Protein AF-A0A919GCR2-F1 (afdb_monomer_lite)

Sequence (152 aa):
MLKISGRGDPAAYRWAVEDAEGKIDELCKLTGHPVRHSYKLPSQPDVLPPPDAILVAPATFNTLNKWAAGTADTLALGLITEAIGLGLPIVALPSFNTAQAKHPALERSIATLRAAGVTVLLGEGGYVPRPPGQGQLDEYPWNRAISALAAA

Radius of gyration: 15.18 Å; chains: 1; bounding box: 31×38×43 Å

Foldseek 3Di:
DDAQADDPLVVRVVCCPPVVNCNQVVVCVVVVFHHDRADDDPPDDDRDDDDQAEEAPQCELVNLLCLLVLNQPTPVSVVVNVCLVVVHAAEHAYDDAVVSVPDPSNVVSVVSCVVSVYHYQEDVLGDDHHHPPPDDPVPHPVVSRVVSRVVD

pLDDT: mean 88.34, std 14.17, range [30.11, 98.62]

Organism: NCBI:txid2014920

Secondary structure (DSSP, 8-state):
------SSHHHHHHHHHHTSTTHHHHHHHHHSSPPP-SPPPTTSPPSSPPPS-EEEEEEEHHHHHHHHTT---SHHHHHHHHHHHTT--EEEEEE--HHHHTSHHHHHHHHHHHHTT-EE-BSTTSB----TT---STT--HHHHHHHHHT-

Structure (mmCIF, N/CA/C/O backbone):
data_AF-A0A919GCR2-F1
#
_entry.id   AF-A0A919GCR2-F1
#
loop_
_atom_site.group_PDB
_atom_site.id
_atom_site.type_symbol
_atom_site.label_atom_id
_atom_site.label_alt_id
_atom_site.label_comp_id
_atom_site.label_asym_id
_atom_site.label_entity_id
_atom_site.label_seq_id
_atom_site.pdbx_PDB_ins_code
_atom_site.Cartn_x
_atom_site.Cartn_y
_atom_site.Cartn_z
_atom_site.occupancy
_atom_site.B_iso_or_equiv
_atom_site.auth_seq_id
_atom_site.auth_comp_id
_atom_site.auth_asym_id
_atom_site.auth_atom_id
_atom_site.pdbx_PDB_model_num
ATOM 1 N N . MET A 1 1 ? -12.557 5.468 3.845 1.00 33.81 1 MET A N 1
ATOM 2 C CA . MET A 1 1 ? -11.596 6.321 4.586 1.00 33.81 1 MET A CA 1
ATOM 3 C C . MET A 1 1 ? -10.409 6.652 3.685 1.00 33.81 1 MET A C 1
ATOM 5 O O . MET A 1 1 ? -9.704 5.736 3.284 1.00 33.81 1 MET A O 1
ATOM 9 N N . LEU A 1 2 ? -10.211 7.925 3.323 1.00 30.11 2 LEU A N 1
ATOM 10 C CA . LEU A 1 2 ? -9.101 8.348 2.463 1.00 30.11 2 LEU A CA 1
ATOM 11 C C . LEU A 1 2 ? -7.835 8.524 3.313 1.00 30.11 2 LEU A C 1
ATOM 13 O O . LEU A 1 2 ? -7.769 9.413 4.160 1.00 30.11 2 LEU A O 1
ATOM 17 N N . LYS A 1 3 ? -6.842 7.659 3.108 1.00 47.03 3 LYS A N 1
ATOM 18 C CA . LYS A 1 3 ? -5.512 7.777 3.716 1.00 47.03 3 LYS A CA 1
ATOM 19 C C . LYS A 1 3 ? -4.493 7.929 2.600 1.00 47.03 3 LYS A C 1
ATOM 21 O O . LYS A 1 3 ? -4.476 7.128 1.669 1.00 47.03 3 LYS A O 1
ATOM 26 N N . ILE A 1 4 ? -3.678 8.976 2.684 1.00 39.97 4 ILE A N 1
ATOM 27 C CA . ILE A 1 4 ? -2.692 9.312 1.657 1.00 39.97 4 ILE A CA 1
ATOM 28 C C . ILE A 1 4 ? -1.533 8.316 1.770 1.00 39.97 4 ILE A C 1
ATOM 30 O O . ILE A 1 4 ? -0.632 8.496 2.580 1.00 39.97 4 ILE A O 1
ATOM 34 N N . SER A 1 5 ? -1.559 7.249 0.972 1.00 36.44 5 SER A N 1
ATOM 35 C CA . SER A 1 5 ? -0.418 6.343 0.836 1.00 36.44 5 SER A CA 1
ATOM 36 C C . SER A 1 5 ? 0.451 6.836 -0.316 1.00 36.44 5 SER A C 1
ATOM 38 O O . SER A 1 5 ? 0.039 6.786 -1.462 1.00 36.44 5 SER A O 1
ATOM 40 N N . GLY A 1 6 ? 1.635 7.367 -0.019 1.00 39.25 6 GLY A N 1
ATOM 41 C CA . GLY A 1 6 ? 2.680 7.727 -0.988 1.00 39.25 6 GLY A CA 1
ATOM 42 C C . GLY A 1 6 ? 3.988 7.002 -0.661 1.00 39.25 6 GLY A C 1
ATOM 43 O O . GLY A 1 6 ? 4.005 6.111 0.189 1.00 39.25 6 GLY A O 1
ATOM 44 N N . ARG A 1 7 ? 5.104 7.326 -1.337 1.00 35.34 7 ARG A N 1
ATOM 45 C CA . ARG A 1 7 ? 6.390 6.603 -1.164 1.00 35.34 7 ARG A CA 1
ATOM 46 C C . ARG A 1 7 ? 6.971 6.808 0.238 1.00 35.34 7 ARG A C 1
ATOM 48 O O . ARG A 1 7 ? 7.788 7.693 0.436 1.00 35.34 7 ARG A O 1
ATOM 55 N N . GLY A 1 8 ? 6.594 5.931 1.171 1.00 42.22 8 GLY A N 1
ATOM 56 C CA . GLY A 1 8 ? 7.001 5.972 2.576 1.00 42.22 8 GLY A CA 1
ATOM 57 C C . GLY A 1 8 ? 6.141 6.970 3.343 1.00 42.22 8 GLY A C 1
ATOM 58 O O . GLY A 1 8 ? 6.204 8.160 3.087 1.00 42.22 8 GLY A O 1
ATOM 59 N N . ASP A 1 9 ? 5.321 6.481 4.262 1.00 52.12 9 ASP A N 1
ATOM 60 C CA . ASP A 1 9 ? 4.198 7.177 4.912 1.00 52.12 9 ASP A CA 1
ATOM 61 C C . ASP A 1 9 ? 4.440 8.620 5.444 1.00 52.12 9 ASP A C 1
ATOM 63 O O . ASP A 1 9 ? 3.505 9.415 5.417 1.00 52.12 9 ASP A O 1
ATOM 67 N N . PRO A 1 10 ? 5.659 9.054 5.834 1.00 54.53 10 PRO A N 1
ATOM 68 C CA . PRO A 1 10 ? 5.932 10.471 6.125 1.00 54.53 10 PRO A CA 1
ATOM 69 C C . PRO A 1 10 ? 6.015 11.375 4.882 1.00 54.53 10 PRO A C 1
ATOM 71 O O . PRO A 1 10 ? 5.665 12.551 4.945 1.00 54.53 10 PRO A O 1
ATOM 74 N N . ALA A 1 11 ? 6.478 10.853 3.744 1.00 61.59 11 ALA A N 1
ATOM 75 C CA . ALA A 1 11 ? 6.695 11.636 2.528 1.00 61.59 11 ALA A CA 1
ATOM 76 C C . ALA A 1 11 ? 5.379 12.044 1.857 1.00 61.59 11 ALA A C 1
ATOM 78 O O . ALA A 1 11 ? 5.290 13.128 1.294 1.00 61.59 11 ALA A O 1
ATOM 79 N N . ALA A 1 12 ? 4.348 11.202 1.945 1.00 70.19 12 ALA A N 1
ATOM 80 C CA . ALA A 1 12 ? 3.065 11.459 1.298 1.00 70.19 12 ALA A CA 1
ATOM 81 C C . ALA A 1 12 ? 2.352 12.677 1.902 1.00 70.19 12 ALA A C 1
ATOM 83 O O . ALA A 1 12 ? 1.940 13.580 1.178 1.00 70.19 12 ALA A O 1
ATOM 84 N N . TYR A 1 13 ? 2.263 12.720 3.236 1.00 76.94 13 TYR A N 1
ATOM 85 C CA . TYR A 1 13 ? 1.721 13.871 3.953 1.00 76.94 13 TYR A CA 1
ATOM 86 C C . TYR A 1 13 ? 2.606 15.106 3.772 1.00 76.94 13 TYR A C 1
ATOM 88 O O . TYR A 1 13 ? 2.098 16.185 3.491 1.00 76.94 13 TYR A O 1
ATOM 96 N N . ARG A 1 14 ? 3.932 14.937 3.861 1.00 78.69 14 ARG A N 1
ATOM 97 C CA . ARG A 1 14 ? 4.885 16.027 3.650 1.00 78.69 14 ARG A CA 1
ATOM 98 C C . ARG A 1 14 ? 4.704 16.696 2.286 1.00 78.69 14 ARG A C 1
ATOM 100 O O . ARG A 1 14 ? 4.613 17.910 2.235 1.00 78.69 14 ARG A O 1
ATOM 107 N N . TRP A 1 15 ? 4.594 15.938 1.197 1.00 75.88 15 TRP A N 1
ATOM 108 C CA . TRP A 1 15 ? 4.364 16.502 -0.141 1.00 75.88 15 TRP A CA 1
ATOM 109 C C . TRP A 1 15 ? 2.985 17.144 -0.273 1.00 75.88 15 TRP A C 1
ATOM 111 O O . TRP A 1 15 ? 2.864 18.214 -0.855 1.00 75.88 15 TRP A O 1
ATOM 121 N N . ALA A 1 16 ? 1.953 16.541 0.320 1.00 79.06 16 ALA A N 1
ATOM 122 C CA . ALA A 1 16 ? 0.612 17.123 0.332 1.00 79.06 16 ALA A CA 1
ATOM 123 C C . ALA A 1 16 ? 0.529 18.464 1.089 1.00 79.06 16 ALA A C 1
ATOM 125 O O . ALA A 1 16 ? -0.464 19.171 0.949 1.00 79.06 16 ALA A O 1
ATOM 126 N N . VAL A 1 17 ? 1.540 18.800 1.895 1.00 80.38 17 VAL A N 1
ATOM 127 C CA . VAL A 1 17 ? 1.653 20.085 2.596 1.00 80.38 17 VAL A CA 1
ATOM 128 C C . VAL A 1 17 ? 2.673 21.010 1.923 1.00 80.38 17 VAL A C 1
ATOM 130 O O . VAL A 1 17 ? 2.386 22.187 1.752 1.00 80.38 17 VAL A O 1
ATOM 133 N N . GLU A 1 18 ? 3.848 20.500 1.545 1.00 81.69 18 GLU A N 1
ATOM 134 C CA . GLU A 1 18 ? 4.971 21.302 1.028 1.00 81.69 18 GLU A CA 1
ATOM 135 C C . GLU A 1 18 ? 4.917 21.542 -0.490 1.00 81.69 18 GLU A C 1
ATOM 137 O O . GLU A 1 18 ? 5.366 22.587 -0.945 1.00 81.69 18 GLU A O 1
ATOM 142 N N . ASP A 1 19 ? 4.400 20.588 -1.269 1.00 79.56 19 ASP A N 1
ATOM 143 C CA . ASP A 1 19 ? 4.412 20.614 -2.745 1.00 79.56 19 ASP A CA 1
ATOM 144 C C . ASP A 1 19 ? 3.010 20.844 -3.340 1.00 79.56 19 ASP A C 1
ATOM 146 O O . ASP A 1 19 ? 2.862 21.350 -4.449 1.00 79.56 19 ASP A O 1
ATOM 150 N N . ALA A 1 20 ? 1.959 20.513 -2.584 1.00 80.25 20 ALA A N 1
ATOM 151 C CA . ALA A 1 20 ? 0.561 20.671 -2.982 1.00 80.25 20 ALA A CA 1
ATOM 152 C C . ALA A 1 20 ? -0.236 21.457 -1.927 1.00 80.25 20 ALA A C 1
ATOM 154 O O . ALA A 1 20 ? -1.175 20.934 -1.321 1.00 80.25 20 ALA A O 1
ATOM 155 N N . GLU A 1 21 ? 0.156 22.713 -1.697 1.00 84.62 21 GLU A N 1
ATOM 156 C CA . GLU A 1 21 ? -0.459 23.593 -0.696 1.00 84.62 21 GLU A CA 1
ATOM 157 C C . GLU A 1 21 ? -2.000 23.601 -0.792 1.00 84.62 21 GLU A C 1
ATOM 159 O O . GLU A 1 21 ? -2.589 23.671 -1.872 1.00 84.62 21 GLU A O 1
ATOM 164 N N . GLY A 1 22 ? -2.670 23.486 0.358 1.00 87.06 22 GLY A N 1
ATOM 165 C CA . GLY A 1 22 ? -4.134 23.468 0.460 1.00 87.06 22 GLY A CA 1
ATOM 166 C C . GLY A 1 22 ? -4.803 22.123 0.146 1.00 87.06 22 GLY A C 1
ATOM 167 O O . GLY A 1 22 ? -5.997 21.964 0.419 1.00 87.06 22 GLY A O 1
ATOM 168 N N . LYS A 1 23 ? -4.070 21.114 -0.351 1.00 87.50 23 LYS A N 1
ATOM 169 C CA . LYS A 1 23 ? -4.679 19.823 -0.712 1.00 87.50 23 LYS A CA 1
ATOM 170 C C . LYS A 1 23 ? -5.221 19.064 0.497 1.00 87.50 23 LYS A C 1
ATOM 172 O O . LYS A 1 23 ? -6.277 18.446 0.396 1.00 87.50 23 LYS A O 1
ATOM 177 N N . ILE A 1 24 ? -4.547 19.132 1.647 1.00 88.75 24 ILE A N 1
ATOM 178 C CA . ILE A 1 24 ? -5.040 18.514 2.889 1.00 88.75 24 ILE A CA 1
ATOM 179 C C . ILE A 1 24 ? -6.408 19.082 3.283 1.00 88.75 24 ILE A C 1
ATOM 181 O O . ILE A 1 24 ? -7.323 18.313 3.573 1.00 88.75 24 ILE A O 1
ATOM 185 N N . ASP A 1 25 ? -6.581 20.402 3.228 1.00 90.50 25 ASP A N 1
ATOM 186 C CA . ASP A 1 25 ? -7.849 21.046 3.577 1.00 90.50 25 ASP A CA 1
ATOM 187 C C . ASP A 1 25 ? -8.965 20.682 2.597 1.00 90.50 25 ASP A C 1
ATOM 189 O O . ASP A 1 25 ? -10.109 20.467 3.002 1.00 90.50 25 ASP A O 1
ATOM 193 N N . GLU A 1 26 ? -8.643 20.580 1.307 1.00 92.00 26 GLU A N 1
ATOM 194 C CA . GLU A 1 26 ? -9.579 20.104 0.290 1.00 92.00 26 GLU A CA 1
ATOM 195 C C . GLU A 1 26 ? -10.041 18.671 0.590 1.00 92.00 26 GLU A C 1
ATOM 197 O O . GLU A 1 26 ? -11.239 18.395 0.568 1.00 92.00 26 GLU A O 1
ATOM 202 N N . LEU A 1 27 ? -9.119 17.773 0.954 1.00 91.00 27 LEU A N 1
ATOM 203 C CA . LEU A 1 27 ? -9.458 16.401 1.341 1.00 91.00 27 LEU A CA 1
ATOM 204 C C . LEU A 1 27 ? -10.317 16.351 2.607 1.00 91.00 27 LEU A C 1
ATOM 206 O O . LEU A 1 27 ? -11.279 15.582 2.661 1.00 91.00 27 LEU A O 1
ATOM 210 N N . CYS A 1 28 ? -10.014 17.181 3.606 1.00 91.50 28 CYS A N 1
ATOM 211 C CA . CYS A 1 28 ? -10.824 17.287 4.817 1.00 91.50 28 CYS A CA 1
ATOM 212 C C . CYS A 1 28 ? -12.258 17.733 4.495 1.00 91.50 28 CYS A C 1
ATOM 214 O O . CYS A 1 28 ? -13.215 17.144 4.994 1.00 91.50 28 CYS A O 1
ATOM 216 N N . LYS A 1 29 ? -12.423 18.726 3.611 1.00 94.88 29 LYS A N 1
ATOM 217 C CA . LYS A 1 29 ? -13.741 19.201 3.154 1.00 94.88 29 LYS A CA 1
ATOM 218 C C . LYS A 1 29 ? -14.498 18.138 2.360 1.00 94.88 29 LYS A C 1
ATOM 220 O O . LYS A 1 29 ? -15.682 17.937 2.605 1.00 94.88 29 LYS A O 1
ATOM 225 N N . LEU A 1 30 ? -13.824 17.450 1.437 1.00 94.19 30 LEU A N 1
ATOM 226 C CA . LEU A 1 30 ? -14.432 16.417 0.590 1.00 94.19 30 LEU A CA 1
ATOM 227 C C . LEU A 1 30 ? -14.885 15.194 1.389 1.00 94.19 30 LEU A C 1
ATOM 229 O O . LEU A 1 30 ? -15.893 14.580 1.055 1.00 94.19 30 LEU A O 1
ATOM 233 N N . THR A 1 31 ? -14.131 14.822 2.423 1.00 91.06 31 THR A N 1
ATOM 234 C CA . THR A 1 31 ? -14.413 13.616 3.212 1.00 91.06 31 THR A CA 1
ATOM 235 C C . THR A 1 31 ? -15.233 13.891 4.467 1.00 91.06 31 THR A C 1
ATOM 237 O O . THR A 1 31 ? -15.749 12.945 5.052 1.00 91.06 31 THR A O 1
ATOM 240 N N . GLY A 1 32 ? -15.338 15.151 4.906 1.00 92.88 32 GLY A N 1
ATOM 241 C CA . GLY A 1 32 ? -15.932 15.514 6.197 1.00 92.88 32 GLY A CA 1
ATOM 242 C C . GLY A 1 32 ? -15.103 15.055 7.404 1.00 92.88 32 GLY A C 1
ATOM 243 O O . GLY A 1 32 ? -15.581 15.109 8.536 1.00 92.88 32 GLY A O 1
ATOM 244 N N . HIS A 1 33 ? -13.871 14.593 7.180 1.00 89.81 33 HIS A N 1
ATOM 245 C CA . HIS A 1 33 ? -13.029 13.957 8.186 1.00 89.81 33 HIS A CA 1
ATOM 246 C C . HIS A 1 33 ? -11.584 14.470 8.123 1.00 89.81 33 HIS A C 1
ATOM 248 O O . HIS A 1 33 ? -11.087 14.772 7.039 1.00 89.81 33 HIS A O 1
ATOM 254 N N . PRO A 1 34 ? -10.862 14.534 9.256 1.00 90.88 34 PRO A N 1
ATOM 255 C CA . PRO A 1 34 ? -9.460 14.933 9.243 1.00 90.88 34 PRO A CA 1
ATOM 256 C C . PRO A 1 34 ? -8.583 13.890 8.534 1.00 90.88 34 PRO A C 1
ATOM 258 O O . PRO A 1 34 ? -8.722 12.682 8.748 1.00 90.88 34 PRO A O 1
ATOM 261 N N . VAL A 1 35 ? -7.607 14.352 7.749 1.00 89.75 35 VAL A N 1
ATOM 262 C CA . VAL A 1 35 ? -6.557 13.480 7.205 1.00 89.75 35 VAL A CA 1
ATOM 263 C C . VAL A 1 35 ? -5.614 13.059 8.332 1.00 89.75 35 VAL A C 1
ATOM 265 O O . VAL A 1 35 ? -4.953 13.888 8.957 1.00 89.75 35 VAL A O 1
ATOM 268 N N . ARG A 1 36 ? -5.511 11.750 8.580 1.00 89.69 36 ARG A N 1
ATOM 269 C CA . ARG A 1 36 ? -4.574 11.194 9.565 1.00 89.69 36 ARG A CA 1
ATOM 270 C C . ARG A 1 36 ? -3.287 10.719 8.894 1.00 89.69 36 ARG A C 1
ATOM 272 O O . ARG A 1 36 ? -3.343 9.960 7.930 1.00 89.69 36 ARG A O 1
ATOM 279 N N . HIS A 1 37 ? -2.148 11.098 9.469 1.00 87.69 37 HIS A N 1
ATOM 280 C CA . HIS A 1 37 ? -0.810 10.653 9.050 1.00 87.69 37 HIS A CA 1
ATOM 281 C C . HIS A 1 37 ? 0.047 10.119 10.217 1.00 87.69 37 HIS A C 1
ATOM 283 O O . HIS A 1 37 ? 1.061 9.466 9.991 1.00 87.69 37 HIS A O 1
ATOM 289 N N . SER A 1 38 ? -0.356 10.370 11.468 1.00 87.19 38 SER A N 1
ATOM 290 C CA . SER A 1 38 ? 0.353 9.956 12.682 1.00 87.19 38 SER A CA 1
ATOM 291 C C . SER A 1 38 ? -0.564 9.231 13.671 1.00 87.19 38 SER A C 1
ATOM 293 O O . SER A 1 38 ? -1.794 9.376 13.663 1.00 87.19 38 SER A O 1
ATOM 295 N N . TYR A 1 39 ? 0.040 8.397 14.518 1.00 85.00 39 TYR A N 1
ATOM 296 C CA . TYR A 1 39 ? -0.683 7.726 15.592 1.00 85.00 39 TYR A CA 1
ATOM 297 C C . TYR A 1 39 ? -1.228 8.738 16.595 1.00 85.00 39 TYR A C 1
ATOM 299 O O . TYR A 1 39 ? -0.560 9.702 16.966 1.00 85.00 39 TYR A O 1
ATOM 307 N N . LYS A 1 40 ? -2.452 8.473 17.051 1.00 87.06 40 LYS A N 1
ATOM 308 C CA . LYS A 1 40 ? -3.014 9.149 18.217 1.00 87.06 40 LYS A CA 1
ATOM 309 C C . LYS A 1 40 ? -2.300 8.666 19.477 1.00 87.06 40 LYS A C 1
ATOM 311 O O . LYS A 1 40 ? -1.781 7.548 19.508 1.00 87.06 40 LYS A O 1
ATOM 316 N N . LEU A 1 41 ? -2.350 9.460 20.540 1.00 89.06 41 LEU A N 1
ATOM 317 C CA . LEU A 1 41 ? -1.963 8.966 21.860 1.00 89.06 41 LEU A CA 1
ATOM 318 C C . LEU A 1 41 ? -2.991 7.937 22.368 1.00 89.06 41 LEU A C 1
ATOM 320 O O . LEU A 1 41 ? -4.171 8.023 22.010 1.00 89.06 41 LEU A O 1
ATOM 324 N N . PRO A 1 42 ? -2.597 6.984 23.235 1.00 86.94 42 PRO A N 1
ATOM 325 C CA . PRO A 1 42 ? -3.522 5.984 23.773 1.00 86.94 42 PRO A CA 1
ATOM 326 C C . PRO A 1 42 ? -4.768 6.587 24.439 1.00 86.94 42 PRO A C 1
ATOM 328 O O . PRO A 1 42 ? -5.861 6.052 24.283 1.00 86.94 42 PRO A O 1
ATOM 331 N N . SER A 1 43 ? -4.613 7.729 25.116 1.00 92.00 43 SER A N 1
ATOM 332 C CA . SER A 1 43 ? -5.687 8.455 25.805 1.00 92.00 43 SER A CA 1
ATOM 333 C C . SER A 1 43 ? -6.586 9.292 24.889 1.00 92.00 43 SER A C 1
ATOM 335 O O . SER A 1 43 ? -7.629 9.764 25.333 1.00 92.00 43 SER A O 1
ATOM 337 N N . GLN A 1 44 ? -6.198 9.509 23.631 1.00 90.00 44 GLN A N 1
ATOM 338 C CA . GLN A 1 44 ? -6.991 10.293 22.688 1.00 90.00 44 GLN A CA 1
ATOM 339 C C . GLN A 1 44 ? -8.055 9.408 22.022 1.00 90.00 44 GLN A C 1
ATOM 341 O O . GLN A 1 44 ? -7.749 8.264 21.658 1.00 90.00 44 GLN A O 1
ATOM 346 N N . PRO A 1 45 ? -9.290 9.903 21.828 1.00 86.19 45 PRO A N 1
ATOM 347 C CA . PRO A 1 45 ? -10.306 9.175 21.073 1.00 86.19 45 PRO A CA 1
ATOM 348 C C . PRO A 1 45 ? -9.889 9.024 19.604 1.00 86.19 45 PRO A C 1
ATOM 350 O O . PRO A 1 45 ? -9.067 9.795 19.100 1.00 86.19 45 PRO A O 1
ATOM 353 N N . ASP A 1 46 ? -10.441 8.023 18.911 1.00 84.12 46 ASP A N 1
ATOM 354 C CA . ASP A 1 46 ? -10.320 8.001 17.452 1.00 84.12 46 ASP A CA 1
ATOM 355 C C . ASP A 1 46 ? -11.207 9.094 16.840 1.00 84.12 46 ASP A C 1
ATOM 357 O O . ASP A 1 46 ? -12.253 9.452 17.380 1.00 84.12 46 ASP A O 1
ATOM 361 N N . VAL A 1 47 ? -10.748 9.645 15.724 1.00 85.75 47 VAL A N 1
ATOM 362 C CA . VAL A 1 47 ? -11.387 10.751 15.001 1.00 85.75 47 VAL A CA 1
ATOM 363 C C . VAL A 1 47 ? -12.027 10.286 13.695 1.00 85.75 47 VAL A C 1
ATOM 365 O O . VAL A 1 47 ? -12.702 11.074 13.036 1.00 85.75 47 VAL A O 1
ATOM 368 N N . LEU A 1 48 ? -11.808 9.023 13.309 1.00 86.31 48 LEU A N 1
ATOM 369 C CA . LEU A 1 48 ? -12.399 8.410 12.124 1.00 86.31 48 LEU A CA 1
ATOM 370 C C . LEU A 1 48 ? -13.306 7.240 12.526 1.00 86.31 48 LEU A C 1
ATOM 372 O O . LEU A 1 48 ? -12.954 6.490 13.439 1.00 86.31 48 LEU A O 1
ATOM 376 N N . PRO A 1 49 ? -14.448 7.052 11.843 1.00 87.69 49 PRO A N 1
ATOM 377 C CA . PRO A 1 49 ? -15.245 5.847 12.015 1.00 87.69 49 PRO A CA 1
ATOM 378 C C . PRO A 1 49 ? -14.473 4.609 11.516 1.00 87.69 49 PRO A C 1
ATOM 380 O O . PRO A 1 49 ? -13.572 4.742 10.674 1.00 87.69 49 PRO A O 1
ATOM 383 N N . PRO A 1 50 ? -14.827 3.400 11.992 1.00 89.31 50 PRO A N 1
ATOM 384 C CA . PRO A 1 50 ? -14.327 2.161 11.408 1.00 89.31 50 PRO A CA 1
ATOM 385 C C . PRO A 1 50 ? -14.595 2.127 9.893 1.00 89.31 50 PRO A C 1
ATOM 387 O O . PRO A 1 50 ? -15.690 2.495 9.469 1.00 89.31 50 PRO A O 1
ATOM 390 N N . PRO A 1 51 ? -13.615 1.741 9.058 1.00 91.75 51 PRO A N 1
ATOM 391 C CA . PRO A 1 51 ? -13.840 1.605 7.624 1.00 91.75 51 PRO A CA 1
ATOM 392 C C . PRO A 1 51 ? -14.601 0.322 7.289 1.00 91.75 51 PRO A C 1
ATOM 394 O O . PRO A 1 51 ? -14.249 -0.741 7.789 1.00 91.75 51 PRO A O 1
ATOM 397 N N . ASP A 1 52 ? -15.528 0.408 6.337 1.00 94.19 52 ASP A N 1
ATOM 398 C CA . ASP A 1 52 ? -16.144 -0.772 5.712 1.00 94.19 52 ASP A CA 1
ATOM 399 C C . ASP A 1 52 ? -15.251 -1.395 4.626 1.00 94.19 52 ASP A C 1
ATOM 401 O O . ASP A 1 52 ? -15.378 -2.572 4.321 1.00 94.19 52 ASP A O 1
ATOM 405 N N . ALA A 1 53 ? -14.336 -0.610 4.042 1.00 95.38 53 ALA A N 1
ATOM 406 C CA . ALA A 1 53 ? -13.378 -1.043 3.023 1.00 95.38 53 ALA A CA 1
ATOM 407 C C . ALA A 1 53 ? -12.162 -0.098 2.955 1.00 95.38 53 ALA A C 1
ATOM 409 O O . ALA A 1 53 ? -12.223 1.065 3.388 1.00 95.38 53 ALA A O 1
ATOM 410 N N . ILE A 1 54 ? -11.047 -0.570 2.385 1.00 96.06 54 ILE A N 1
ATOM 411 C CA . ILE A 1 54 ? -9.799 0.200 2.267 1.00 96.06 54 ILE A CA 1
ATOM 412 C C . ILE A 1 54 ? -9.231 0.155 0.844 1.00 96.06 54 ILE A C 1
ATOM 414 O O . ILE A 1 54 ? -8.932 -0.907 0.305 1.00 96.06 54 ILE A O 1
ATOM 418 N N . LEU A 1 55 ? -8.972 1.337 0.278 1.00 96.81 55 LEU A N 1
ATOM 419 C CA . LEU A 1 55 ? -8.126 1.504 -0.903 1.00 96.81 55 LEU A CA 1
A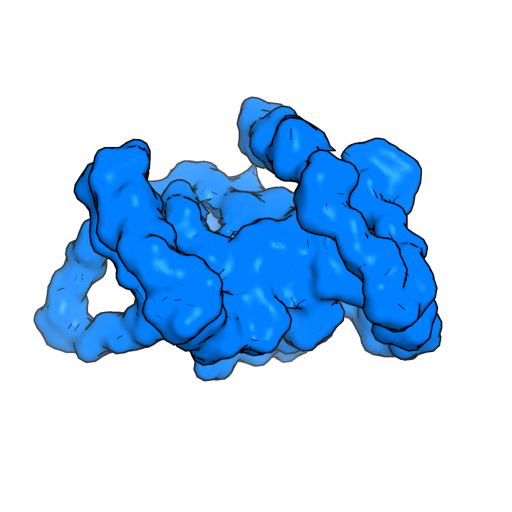TOM 420 C C . LEU A 1 55 ? -6.741 2.015 -0.492 1.00 96.81 55 LEU A C 1
ATOM 422 O O . LEU A 1 55 ? -6.620 3.090 0.095 1.00 96.81 55 LEU A O 1
ATOM 426 N N . VAL A 1 56 ? -5.696 1.273 -0.853 1.00 96.81 56 VAL A N 1
ATOM 427 C CA . VAL A 1 56 ? -4.295 1.677 -0.689 1.00 96.81 56 VAL A CA 1
ATOM 428 C C . VAL A 1 56 ? -3.768 2.166 -2.034 1.00 96.81 56 VAL A C 1
ATOM 430 O O . VAL A 1 56 ? -3.444 1.361 -2.910 1.00 96.81 56 VAL A O 1
ATOM 433 N N . ALA A 1 57 ? -3.698 3.486 -2.214 1.00 93.94 57 ALA A N 1
ATOM 434 C CA . ALA A 1 57 ? -3.257 4.090 -3.464 1.00 93.94 57 ALA A CA 1
ATOM 435 C C . ALA A 1 57 ? -2.593 5.466 -3.251 1.00 93.94 57 ALA A C 1
ATOM 437 O O . ALA A 1 57 ? -3.176 6.315 -2.573 1.00 93.94 57 ALA A O 1
ATOM 438 N N . PRO A 1 58 ? -1.436 5.718 -3.888 1.00 92.69 58 PRO A N 1
ATOM 439 C CA . PRO A 1 58 ? -0.534 4.726 -4.479 1.00 92.69 58 PRO A CA 1
ATOM 440 C C . PRO A 1 58 ? 0.151 3.777 -3.466 1.00 92.69 58 PRO A C 1
ATOM 442 O O . PRO A 1 58 ? 0.897 4.195 -2.585 1.00 92.69 58 PRO A O 1
ATOM 445 N N . ALA A 1 59 ? 0.011 2.462 -3.662 1.00 95.06 59 ALA A N 1
ATOM 446 C CA . ALA A 1 59 ? 0.734 1.431 -2.914 1.00 95.06 59 ALA A CA 1
ATOM 447 C C . ALA A 1 59 ? 2.161 1.256 -3.459 1.00 95.06 59 ALA A C 1
ATOM 449 O O . ALA A 1 59 ? 2.425 0.592 -4.462 1.00 95.06 59 ALA A O 1
ATOM 450 N N . THR A 1 60 ? 3.122 1.896 -2.809 1.00 94.38 60 THR A N 1
ATOM 451 C CA . THR A 1 60 ? 4.489 1.957 -3.339 1.00 94.38 60 THR A CA 1
ATOM 452 C C . THR A 1 60 ? 5.270 0.666 -3.128 1.00 94.38 60 THR A C 1
ATOM 454 O O . THR A 1 60 ? 4.895 -0.154 -2.293 1.00 94.38 60 THR A O 1
ATOM 457 N N . PHE A 1 61 ? 6.397 0.494 -3.831 1.00 96.19 61 PHE A N 1
ATOM 458 C CA . PHE A 1 61 ? 7.291 -0.651 -3.606 1.00 96.19 61 PHE A CA 1
ATOM 459 C C . PHE A 1 61 ? 7.622 -0.838 -2.113 1.00 96.19 61 PHE A C 1
ATOM 461 O O . PHE A 1 61 ? 7.499 -1.940 -1.591 1.00 96.19 61 PHE A O 1
ATOM 468 N N . ASN A 1 62 ? 7.984 0.235 -1.403 1.00 95.25 62 ASN A N 1
ATOM 469 C CA . ASN A 1 62 ? 8.284 0.161 0.028 1.00 95.25 62 ASN A CA 1
ATOM 470 C C . ASN A 1 62 ? 7.058 -0.274 0.848 1.00 95.25 62 ASN A C 1
ATOM 472 O O . ASN A 1 62 ? 7.176 -1.163 1.685 1.00 95.25 62 ASN A O 1
ATOM 476 N N . THR A 1 63 ? 5.889 0.316 0.576 1.00 96.31 63 THR A N 1
ATOM 477 C CA . THR A 1 63 ? 4.629 -0.024 1.255 1.00 96.31 63 THR A CA 1
ATOM 478 C C . THR A 1 63 ? 4.292 -1.504 1.078 1.00 96.31 63 THR A C 1
ATOM 480 O O . THR A 1 63 ? 4.062 -2.188 2.066 1.00 96.31 63 THR A O 1
ATOM 483 N N . LEU A 1 64 ? 4.326 -2.016 -0.157 1.00 97.81 64 LEU A N 1
ATOM 484 C CA . LEU A 1 64 ? 3.998 -3.413 -0.462 1.00 97.81 64 LEU A CA 1
ATOM 485 C C . LEU A 1 64 ? 4.941 -4.395 0.241 1.00 97.81 64 LEU A C 1
ATOM 487 O O . LEU A 1 64 ? 4.480 -5.375 0.818 1.00 97.81 64 LEU A O 1
ATOM 491 N N . ASN A 1 65 ? 6.252 -4.126 0.226 1.00 98.19 65 ASN A N 1
ATOM 492 C CA . ASN A 1 65 ? 7.225 -5.019 0.857 1.00 98.19 65 ASN A CA 1
ATOM 493 C C . ASN A 1 65 ? 7.121 -5.003 2.386 1.00 98.19 65 ASN A C 1
ATOM 495 O O . ASN A 1 65 ? 7.122 -6.067 3.000 1.00 98.19 65 ASN A O 1
ATOM 499 N N . LYS A 1 66 ? 6.997 -3.819 3.000 1.00 97.94 66 LYS A N 1
ATOM 500 C CA . LYS A 1 66 ? 6.823 -3.694 4.455 1.00 97.94 66 LYS A CA 1
ATOM 501 C C . LYS A 1 66 ? 5.538 -4.360 4.926 1.00 97.94 66 LYS A C 1
ATOM 503 O O . LYS A 1 66 ? 5.570 -5.131 5.880 1.00 97.94 66 LYS A O 1
ATOM 508 N N . TRP A 1 67 ? 4.439 -4.106 4.224 1.00 98.06 67 TRP A N 1
ATOM 509 C CA . TRP A 1 67 ? 3.137 -4.664 4.563 1.00 98.06 67 TRP A CA 1
ATOM 510 C C . TRP A 1 67 ? 3.134 -6.191 4.474 1.00 98.06 67 TRP A C 1
ATOM 512 O O . TRP A 1 67 ? 2.749 -6.857 5.429 1.00 98.06 67 TRP A O 1
ATOM 522 N N . ALA A 1 68 ? 3.666 -6.758 3.387 1.00 98.38 68 ALA A N 1
ATOM 523 C CA . ALA A 1 68 ? 3.788 -8.207 3.239 1.00 98.38 68 ALA A CA 1
ATOM 524 C C . ALA A 1 68 ? 4.694 -8.859 4.301 1.00 98.38 68 ALA A C 1
ATOM 526 O O . ALA A 1 68 ? 4.516 -10.029 4.622 1.00 98.38 68 ALA A O 1
ATOM 527 N N . ALA A 1 69 ? 5.669 -8.118 4.835 1.00 97.94 69 ALA A N 1
ATOM 528 C CA . ALA A 1 69 ? 6.559 -8.574 5.900 1.00 97.94 69 ALA A CA 1
ATOM 529 C C . ALA A 1 69 ? 6.004 -8.324 7.319 1.00 97.94 69 ALA A C 1
ATOM 531 O O . ALA A 1 69 ? 6.708 -8.579 8.293 1.00 97.94 69 ALA A O 1
ATOM 532 N N . GLY A 1 70 ? 4.783 -7.790 7.456 1.00 96.75 70 GLY A N 1
ATOM 533 C CA . GLY A 1 70 ? 4.172 -7.476 8.753 1.00 96.75 70 GLY A CA 1
ATOM 534 C C . GLY A 1 70 ? 4.779 -6.262 9.466 1.00 96.75 70 GLY A C 1
ATOM 535 O O . GLY A 1 70 ? 4.605 -6.097 10.670 1.00 96.75 70 GLY A O 1
ATOM 536 N N . THR A 1 71 ? 5.512 -5.405 8.750 1.00 96.69 71 THR A N 1
ATOM 537 C CA . THR A 1 71 ? 6.060 -4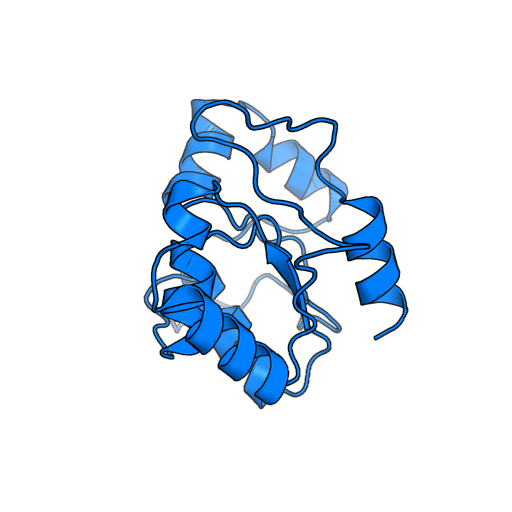.166 9.317 1.00 96.69 71 THR A CA 1
ATOM 538 C C . THR A 1 71 ? 4.970 -3.097 9.409 1.00 96.69 71 THR A C 1
ATOM 540 O O . THR A 1 71 ? 4.412 -2.694 8.390 1.00 96.69 71 THR A O 1
ATOM 543 N N . ALA A 1 72 ? 4.726 -2.596 10.622 1.00 94.19 72 ALA A N 1
ATOM 544 C CA . ALA A 1 72 ? 3.696 -1.605 10.955 1.00 94.19 72 ALA A CA 1
ATOM 545 C C . ALA A 1 72 ? 4.291 -0.306 11.541 1.00 94.19 72 ALA A C 1
ATOM 547 O O . ALA A 1 72 ? 3.779 0.261 12.504 1.00 94.19 72 ALA A O 1
ATOM 548 N N . ASP A 1 73 ? 5.401 0.169 10.973 1.00 92.94 73 ASP A N 1
ATOM 549 C CA . ASP A 1 73 ? 6.186 1.294 11.507 1.00 92.94 73 ASP A CA 1
ATOM 550 C C . ASP A 1 73 ? 5.620 2.683 11.172 1.00 92.94 73 ASP A C 1
ATOM 552 O O . ASP A 1 73 ? 6.203 3.709 11.522 1.00 92.94 73 ASP A O 1
ATOM 556 N N . THR A 1 74 ? 4.465 2.725 10.515 1.00 91.56 74 THR A N 1
ATOM 557 C CA . THR A 1 74 ? 3.755 3.950 10.171 1.00 91.56 74 THR A CA 1
ATOM 558 C C . THR A 1 74 ? 2.253 3.776 10.372 1.00 91.56 74 THR A C 1
ATOM 560 O O . THR A 1 74 ? 1.760 2.647 10.430 1.00 91.56 74 THR A O 1
ATOM 563 N N . LEU A 1 75 ? 1.510 4.884 10.485 1.00 91.31 75 LEU A N 1
ATOM 564 C CA . LEU A 1 75 ? 0.069 4.836 10.738 1.00 91.31 75 LEU A CA 1
ATOM 565 C C . LEU A 1 75 ? -0.673 4.033 9.659 1.00 91.31 75 LEU A C 1
ATOM 567 O O . LEU A 1 75 ? -1.512 3.191 9.984 1.00 91.31 75 LEU A O 1
ATOM 571 N N . ALA A 1 76 ? -0.396 4.294 8.379 1.00 92.88 76 ALA A N 1
ATOM 572 C CA . ALA A 1 76 ? -1.058 3.594 7.291 1.00 92.88 76 ALA A CA 1
ATOM 573 C C . ALA A 1 76 ? -0.701 2.107 7.300 1.00 92.88 76 ALA A C 1
ATOM 575 O O . ALA A 1 76 ? -1.611 1.297 7.159 1.00 92.88 76 ALA A O 1
ATOM 576 N N . LEU A 1 77 ? 0.572 1.743 7.523 1.00 95.69 77 LEU A N 1
ATOM 577 C CA . LEU A 1 77 ? 1.004 0.342 7.577 1.00 95.69 77 LEU A CA 1
ATOM 578 C C . LEU A 1 77 ? 0.351 -0.427 8.729 1.00 95.69 77 LEU A C 1
ATOM 580 O O . LEU A 1 77 ? -0.091 -1.553 8.515 1.00 95.69 77 LEU A O 1
ATOM 584 N N . GLY A 1 78 ? 0.230 0.179 9.914 1.00 94.81 78 GLY A N 1
ATOM 585 C CA . GLY A 1 78 ? -0.501 -0.428 11.029 1.00 94.81 78 GLY A CA 1
ATOM 586 C C . GLY A 1 78 ? -1.954 -0.709 10.664 1.00 94.81 78 GLY A C 1
ATOM 587 O O . GLY A 1 78 ? -2.416 -1.841 10.767 1.00 94.81 78 GLY A O 1
ATOM 588 N N . LEU A 1 79 ? -2.642 0.286 10.106 1.00 94.12 79 LEU A N 1
ATOM 589 C CA . LEU A 1 79 ? -4.069 0.176 9.797 1.00 94.12 79 LEU A CA 1
ATOM 590 C C . LEU A 1 79 ? -4.367 -0.831 8.684 1.00 94.12 79 LEU A C 1
ATOM 592 O O . LEU A 1 79 ? -5.346 -1.562 8.778 1.00 94.12 79 LEU A O 1
ATOM 596 N N . ILE A 1 80 ? -3.541 -0.896 7.637 1.00 96.31 80 ILE A N 1
ATOM 597 C CA . ILE A 1 80 ? -3.732 -1.887 6.565 1.00 96.31 80 ILE A CA 1
ATOM 598 C C . ILE A 1 80 ? -3.304 -3.297 6.995 1.00 96.31 80 ILE A C 1
ATOM 600 O O . ILE A 1 80 ? -3.804 -4.275 6.448 1.00 96.31 80 ILE A O 1
ATOM 604 N N . THR A 1 81 ? -2.409 -3.420 7.981 1.00 96.56 81 THR A N 1
ATOM 605 C CA . THR A 1 81 ? -2.048 -4.714 8.581 1.00 96.56 81 THR A CA 1
ATOM 606 C C . THR A 1 81 ? -3.187 -5.238 9.453 1.00 96.56 81 THR A C 1
ATOM 608 O O . THR A 1 81 ? -3.593 -6.386 9.298 1.00 96.56 81 THR A O 1
ATOM 611 N N . GLU A 1 82 ? -3.762 -4.393 10.311 1.00 95.12 82 GLU A N 1
ATOM 612 C CA . GLU A 1 82 ? -4.937 -4.735 11.125 1.00 95.12 82 GLU A CA 1
ATOM 613 C C . GLU A 1 82 ? -6.149 -5.093 10.258 1.00 95.12 82 GLU A C 1
ATOM 615 O O . GLU A 1 82 ? -6.843 -6.069 10.537 1.00 95.12 82 GLU A O 1
ATOM 620 N N . ALA A 1 83 ? -6.372 -4.353 9.169 1.00 96.50 83 ALA A N 1
ATOM 621 C CA . ALA A 1 83 ? -7.500 -4.567 8.267 1.00 96.50 83 ALA A CA 1
ATOM 622 C C . ALA A 1 83 ? -7.554 -5.979 7.663 1.00 96.50 83 ALA A C 1
ATOM 624 O O . ALA A 1 83 ? -8.650 -6.496 7.456 1.00 96.50 83 ALA A O 1
ATOM 625 N N . ILE A 1 84 ? -6.396 -6.613 7.429 1.00 96.62 84 ILE A N 1
ATOM 626 C CA . ILE A 1 84 ? -6.328 -8.016 6.991 1.00 96.62 84 ILE A CA 1
ATOM 627 C C . ILE A 1 84 ? -6.950 -8.925 8.057 1.00 96.62 84 ILE A C 1
ATOM 629 O O . ILE A 1 84 ? -7.801 -9.754 7.746 1.00 96.62 84 ILE A O 1
ATOM 633 N N . GLY A 1 85 ? -6.562 -8.752 9.324 1.00 95.62 85 GLY A N 1
ATOM 634 C CA . GLY A 1 85 ? -7.089 -9.547 10.437 1.00 95.62 85 GLY A CA 1
ATOM 635 C C . GLY A 1 85 ? -8.566 -9.277 10.736 1.00 95.62 85 GLY A C 1
ATOM 636 O O . GLY A 1 85 ? -9.264 -10.162 11.222 1.00 95.62 85 GLY A O 1
ATOM 637 N N . LEU A 1 86 ? -9.049 -8.076 10.412 1.00 96.31 86 LEU A N 1
ATOM 638 C CA . LEU A 1 86 ? -10.460 -7.697 10.519 1.00 96.31 86 LEU A CA 1
ATOM 639 C C . LEU A 1 86 ? -11.324 -8.217 9.358 1.00 96.31 86 LEU A C 1
ATOM 641 O O . LEU A 1 86 ? -12.540 -8.051 9.401 1.00 96.31 86 LEU A O 1
ATOM 645 N N . GLY A 1 87 ? -10.726 -8.829 8.329 1.00 95.69 87 GLY A N 1
ATOM 646 C CA . GLY A 1 87 ? -11.455 -9.344 7.168 1.00 95.69 87 GLY A CA 1
ATOM 647 C C . GLY A 1 87 ? -12.089 -8.253 6.303 1.00 95.69 87 GLY A C 1
ATOM 648 O O . GLY A 1 87 ? -13.082 -8.514 5.627 1.00 95.69 87 GLY A O 1
ATOM 649 N N . LEU A 1 88 ? -11.549 -7.030 6.336 1.00 96.19 88 LEU A N 1
ATOM 650 C CA . LEU A 1 88 ? -12.065 -5.932 5.522 1.00 96.19 88 LEU A CA 1
ATOM 651 C C . LEU A 1 88 ? -11.732 -6.153 4.037 1.00 96.19 88 LEU A C 1
ATOM 653 O O . LEU A 1 88 ? -10.637 -6.627 3.726 1.00 96.19 88 LEU A O 1
ATOM 657 N N . PRO A 1 89 ? -12.605 -5.738 3.104 1.00 97.38 89 PRO A N 1
ATOM 658 C CA . PRO A 1 89 ? -12.248 -5.605 1.699 1.00 97.38 89 PRO A CA 1
ATOM 659 C C . PRO A 1 89 ? -11.094 -4.611 1.522 1.00 97.38 89 PRO A C 1
ATOM 661 O O . PRO A 1 89 ? -11.197 -3.433 1.891 1.00 97.38 89 PRO A O 1
ATOM 664 N N . ILE A 1 90 ? -9.975 -5.074 0.9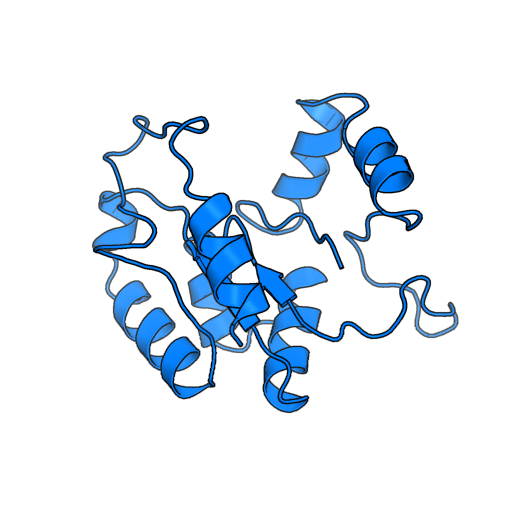52 1.00 97.94 90 ILE A N 1
ATOM 665 C CA . ILE A 1 90 ? -8.797 -4.236 0.697 1.00 97.94 90 ILE A CA 1
ATOM 666 C C . ILE A 1 90 ? -8.371 -4.343 -0.764 1.00 97.94 90 ILE A C 1
ATOM 668 O O . ILE A 1 90 ? -8.043 -5.421 -1.264 1.00 97.94 90 ILE A O 1
ATOM 672 N N . VAL A 1 91 ? -8.291 -3.193 -1.431 1.00 98.19 91 VAL A N 1
ATOM 673 C CA . VAL A 1 91 ? -7.709 -3.057 -2.769 1.00 98.19 91 VAL A CA 1
ATOM 674 C C . VAL A 1 91 ? -6.410 -2.274 -2.664 1.00 98.19 91 VAL A C 1
ATOM 676 O O . VAL A 1 91 ? -6.362 -1.198 -2.072 1.00 98.19 91 VAL A O 1
ATOM 679 N N . ALA A 1 92 ? -5.345 -2.790 -3.267 1.00 97.88 92 ALA A N 1
ATOM 680 C CA . ALA A 1 92 ? -4.070 -2.100 -3.383 1.00 97.88 92 ALA A CA 1
ATOM 681 C C . ALA A 1 92 ? -3.805 -1.760 -4.848 1.00 97.88 92 ALA A C 1
ATOM 683 O O . ALA A 1 92 ? -3.740 -2.658 -5.693 1.00 97.88 92 ALA A O 1
ATOM 684 N N . LEU A 1 93 ? -3.611 -0.471 -5.141 1.00 97.06 93 LEU A N 1
ATOM 685 C CA . LEU A 1 93 ? -3.192 -0.008 -6.458 1.00 97.06 93 LEU A CA 1
ATOM 686 C C . LEU A 1 93 ? -1.702 0.347 -6.427 1.00 97.06 93 LEU A C 1
ATOM 688 O O . LEU A 1 93 ? -1.334 1.339 -5.800 1.00 97.06 93 LEU A O 1
ATOM 692 N N . PRO A 1 94 ? -0.817 -0.443 -7.056 1.00 96.06 94 PRO A N 1
ATOM 693 C CA . PRO A 1 94 ? 0.619 -0.225 -6.957 1.00 96.06 94 PRO A CA 1
ATOM 694 C C . PRO A 1 94 ? 1.123 1.072 -7.600 1.00 96.06 94 PRO A C 1
ATOM 696 O O . PRO A 1 94 ? 0.472 1.644 -8.469 1.00 96.06 94 PRO A O 1
ATOM 699 N N . SER A 1 95 ? 2.313 1.526 -7.200 1.00 93.62 95 SER A N 1
ATOM 700 C CA . SER A 1 95 ? 3.071 2.574 -7.902 1.00 93.62 95 SER A CA 1
ATOM 701 C C . SER A 1 95 ? 4.580 2.421 -7.693 1.00 93.62 95 SER A C 1
ATOM 703 O O . SER A 1 95 ? 5.124 2.707 -6.620 1.00 93.62 95 SER A O 1
ATOM 705 N N . PHE A 1 96 ? 5.277 1.949 -8.724 1.00 93.88 96 PHE A N 1
ATOM 706 C CA . PHE A 1 96 ? 6.727 1.744 -8.740 1.00 93.88 96 PHE A CA 1
ATOM 707 C C . PHE A 1 96 ? 7.240 1.618 -10.179 1.00 93.88 96 PHE A C 1
ATOM 709 O O . PHE A 1 96 ? 6.484 1.324 -11.098 1.00 93.88 96 PHE A O 1
ATOM 716 N N . ASN A 1 97 ? 8.536 1.849 -10.390 1.00 94.88 97 ASN A N 1
ATOM 717 C CA . ASN A 1 97 ? 9.121 1.771 -11.733 1.00 94.88 97 ASN A CA 1
ATOM 718 C C . ASN A 1 97 ? 9.551 0.337 -12.107 1.00 94.88 97 ASN A C 1
ATOM 720 O O . ASN A 1 97 ? 9.641 -0.546 -11.253 1.00 94.88 97 ASN A O 1
ATOM 724 N N . THR A 1 98 ? 9.867 0.100 -13.382 1.00 96.50 98 THR A N 1
ATOM 725 C CA . THR A 1 98 ? 10.310 -1.217 -13.879 1.00 96.50 98 THR A CA 1
ATOM 726 C C . THR A 1 98 ? 11.615 -1.703 -13.246 1.00 96.50 98 THR A C 1
ATOM 728 O O . THR A 1 98 ? 11.830 -2.909 -13.170 1.00 96.50 98 THR A O 1
ATOM 731 N N . ALA A 1 99 ? 12.483 -0.811 -12.758 1.00 95.94 99 ALA A N 1
ATOM 732 C CA . ALA A 1 99 ? 13.692 -1.214 -12.037 1.00 95.94 99 ALA A CA 1
ATOM 733 C C . ALA A 1 99 ? 13.347 -1.804 -10.659 1.00 95.94 99 ALA A C 1
ATOM 735 O O . ALA A 1 99 ? 13.843 -2.869 -10.306 1.00 95.94 99 ALA A O 1
ATOM 736 N N . GLN A 1 100 ? 12.427 -1.174 -9.922 1.00 95.56 100 GLN A N 1
ATOM 737 C CA . GLN A 1 100 ? 11.868 -1.716 -8.678 1.00 95.56 100 GLN A CA 1
ATOM 738 C C . GLN A 1 100 ? 11.078 -3.006 -8.931 1.00 95.56 100 GLN A C 1
ATOM 740 O O . GLN A 1 100 ? 11.126 -3.916 -8.108 1.00 95.56 100 GLN A O 1
ATOM 745 N N . ALA A 1 101 ? 10.409 -3.117 -10.085 1.00 96.25 101 ALA A N 1
ATOM 746 C CA . ALA A 1 101 ? 9.673 -4.319 -10.471 1.00 96.25 101 ALA A CA 1
ATOM 747 C C . ALA A 1 101 ? 10.561 -5.570 -10.603 1.00 96.25 101 ALA A C 1
ATOM 749 O O . ALA A 1 101 ? 10.086 -6.679 -10.393 1.00 96.25 101 ALA A O 1
ATOM 750 N N . LYS A 1 102 ? 11.854 -5.395 -10.908 1.00 96.94 102 LYS A N 1
ATOM 751 C CA . LYS A 1 102 ? 12.837 -6.488 -11.004 1.00 96.94 102 LYS A CA 1
ATOM 752 C C . LYS A 1 102 ? 13.372 -6.957 -9.648 1.00 96.94 102 LYS A C 1
ATOM 754 O O . LYS A 1 102 ? 14.126 -7.924 -9.597 1.00 96.94 102 LYS A O 1
ATOM 759 N N . HIS A 1 103 ? 13.046 -6.271 -8.553 1.00 97.94 103 HIS A N 1
ATOM 760 C CA . HIS A 1 103 ? 13.547 -6.656 -7.241 1.00 97.94 103 HIS A CA 1
ATOM 761 C C . HIS A 1 103 ? 12.857 -7.947 -6.761 1.00 97.94 103 HIS A C 1
ATOM 763 O O . HIS A 1 103 ? 11.626 -7.990 -6.704 1.00 97.94 103 HIS A O 1
ATOM 769 N N . PRO A 1 104 ? 13.607 -8.975 -6.318 1.00 96.69 104 PRO A N 1
ATOM 770 C CA . PRO A 1 104 ? 13.060 -10.312 -6.053 1.00 96.69 104 PRO A CA 1
ATOM 771 C C . PRO A 1 104 ? 12.041 -10.358 -4.907 1.00 96.69 104 PRO A C 1
ATOM 773 O O . PRO A 1 104 ? 11.249 -11.290 -4.813 1.00 96.69 104 PRO A O 1
ATOM 776 N N . ALA A 1 105 ? 12.064 -9.374 -4.005 1.00 97.06 105 ALA A N 1
ATOM 777 C CA . ALA A 1 105 ? 11.076 -9.288 -2.931 1.00 97.06 105 ALA A CA 1
ATOM 778 C C . ALA A 1 105 ? 9.663 -8.953 -3.434 1.00 97.06 105 ALA A C 1
ATOM 780 O O . ALA A 1 105 ? 8.703 -9.420 -2.833 1.00 97.06 105 ALA A O 1
ATOM 781 N N . LEU A 1 106 ? 9.524 -8.222 -4.548 1.00 97.56 106 LEU A N 1
ATOM 782 C CA . LEU A 1 106 ? 8.222 -7.724 -4.989 1.00 97.56 106 LEU A CA 1
ATOM 783 C C . LEU A 1 106 ? 7.236 -8.854 -5.283 1.00 97.56 106 LEU A C 1
ATOM 785 O O . LEU A 1 106 ? 6.102 -8.813 -4.815 1.00 97.56 106 LEU A O 1
ATOM 789 N N . GLU A 1 107 ? 7.669 -9.854 -6.049 1.00 96.62 107 GLU A N 1
ATOM 790 C CA . GLU A 1 107 ? 6.823 -10.986 -6.429 1.00 96.62 107 GLU A CA 1
ATOM 791 C C . GLU A 1 107 ? 6.327 -11.739 -5.190 1.00 96.62 107 GLU A C 1
ATOM 793 O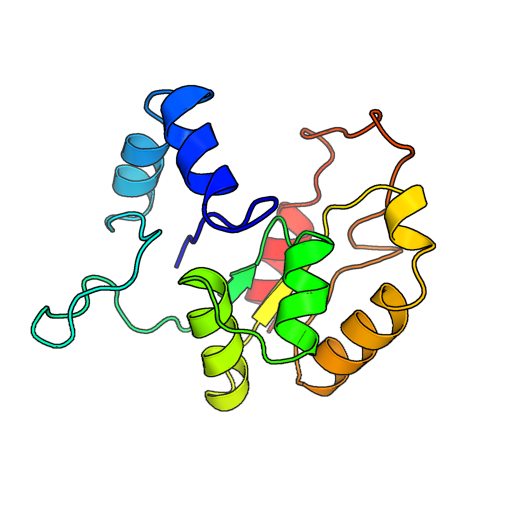 O . GLU A 1 107 ? 5.128 -11.987 -5.054 1.00 96.62 107 GLU A O 1
ATOM 798 N N . ARG A 1 108 ? 7.229 -11.998 -4.232 1.00 98.00 108 ARG A N 1
ATOM 799 C CA . ARG A 1 108 ? 6.877 -12.620 -2.950 1.00 98.00 108 ARG A CA 1
ATOM 800 C C . ARG A 1 108 ? 5.893 -11.766 -2.163 1.00 98.00 108 ARG A C 1
ATOM 802 O O . ARG A 1 108 ? 4.899 -12.289 -1.680 1.00 98.00 108 ARG A O 1
ATOM 809 N N . SER A 1 109 ? 6.131 -10.461 -2.063 1.00 98.50 109 SER A N 1
ATOM 810 C CA . SER A 1 109 ? 5.242 -9.559 -1.333 1.00 98.50 109 SER A CA 1
ATOM 811 C C . SER A 1 109 ? 3.843 -9.509 -1.935 1.00 98.50 109 SER A C 1
ATOM 813 O O . SER A 1 109 ? 2.861 -9.554 -1.201 1.00 98.50 109 SER A O 1
ATOM 815 N N . ILE A 1 110 ? 3.729 -9.473 -3.263 1.00 98.25 110 ILE A N 1
ATOM 816 C CA . ILE A 1 110 ? 2.431 -9.508 -3.944 1.00 98.25 110 ILE A CA 1
ATOM 817 C C . ILE A 1 110 ? 1.726 -10.838 -3.694 1.00 98.25 110 ILE A C 1
ATOM 819 O O . ILE A 1 110 ? 0.532 -10.836 -3.399 1.00 98.25 110 ILE A O 1
ATOM 823 N N . ALA A 1 111 ? 2.443 -11.959 -3.803 1.00 98.44 111 ALA A N 1
ATOM 824 C CA . ALA A 1 111 ? 1.884 -13.278 -3.538 1.00 98.44 111 ALA A CA 1
ATOM 825 C C . ALA A 1 111 ? 1.366 -13.387 -2.095 1.00 98.44 111 ALA A C 1
ATOM 827 O O . ALA A 1 111 ? 0.230 -13.809 -1.895 1.00 98.44 111 ALA A O 1
ATOM 828 N N . THR A 1 112 ? 2.143 -12.927 -1.109 1.00 98.62 112 THR A N 1
ATOM 829 C CA . THR A 1 112 ? 1.734 -12.893 0.302 1.00 98.62 112 THR A CA 1
ATOM 830 C C . THR A 1 112 ? 0.479 -12.050 0.511 1.00 98.62 112 THR A C 1
ATOM 832 O O . THR A 1 112 ? -0.465 -12.513 1.142 1.00 98.62 112 THR A O 1
ATOM 835 N N . LEU A 1 113 ? 0.432 -10.832 -0.037 1.00 98.50 113 LEU A N 1
ATOM 836 C CA . LEU A 1 113 ? -0.726 -9.947 0.125 1.00 98.50 113 LEU A CA 1
ATOM 837 C C . LEU A 1 113 ? -1.983 -10.527 -0.535 1.00 98.50 113 LEU A C 1
ATOM 839 O O . LEU A 1 113 ? -3.052 -10.504 0.066 1.00 98.50 113 LEU A O 1
ATOM 843 N N . ARG A 1 114 ? -1.855 -11.112 -1.733 1.00 98.12 114 ARG A N 1
ATOM 844 C CA . ARG A 1 114 ? -2.967 -11.805 -2.404 1.00 98.12 114 ARG A CA 1
ATOM 845 C C . ARG A 1 114 ? -3.457 -13.009 -1.602 1.00 98.12 114 ARG A C 1
ATOM 847 O O . ARG A 1 114 ? -4.661 -13.181 -1.454 1.00 98.12 114 ARG A O 1
ATOM 854 N N . ALA A 1 115 ? -2.544 -13.807 -1.047 1.00 98.38 115 ALA A N 1
ATOM 855 C CA . ALA A 1 115 ? -2.891 -14.928 -0.173 1.00 98.38 115 ALA A CA 1
ATOM 856 C C . ALA A 1 115 ? -3.578 -14.470 1.127 1.00 98.38 115 ALA A C 1
ATOM 858 O O . ALA A 1 115 ? -4.407 -15.193 1.668 1.00 98.38 115 ALA A O 1
ATOM 859 N N . ALA A 1 116 ? -3.274 -13.256 1.593 1.00 97.94 116 ALA A N 1
ATOM 860 C CA . ALA A 1 116 ? -3.922 -12.616 2.734 1.00 97.94 116 ALA A CA 1
ATOM 861 C C . ALA A 1 116 ? -5.267 -11.935 2.393 1.00 97.94 116 ALA A C 1
ATOM 863 O O . ALA A 1 116 ? -5.814 -11.226 3.232 1.00 97.94 116 ALA A O 1
ATOM 864 N N . GLY A 1 117 ? -5.801 -12.117 1.179 1.00 97.00 117 GLY A N 1
ATOM 865 C CA . GLY A 1 117 ? -7.099 -11.566 0.766 1.00 97.00 117 GLY A CA 1
ATOM 866 C C . GLY A 1 117 ? -7.053 -10.146 0.193 1.00 97.00 117 GLY A C 1
ATOM 867 O O . GLY A 1 117 ? -8.096 -9.572 -0.108 1.00 97.00 117 GLY A O 1
ATOM 868 N N . VAL A 1 118 ? -5.865 -9.566 -0.008 1.00 98.12 118 VAL A N 1
ATOM 869 C CA . VAL A 1 118 ? -5.728 -8.236 -0.618 1.00 98.12 118 VAL A CA 1
ATOM 870 C C . VAL A 1 118 ? -5.842 -8.327 -2.139 1.00 98.12 118 VAL A C 1
ATOM 872 O O . VAL A 1 118 ? -5.072 -9.024 -2.807 1.00 98.12 118 VAL A O 1
ATOM 875 N N . THR A 1 119 ? -6.725 -7.518 -2.723 1.00 97.75 119 THR A N 1
ATOM 876 C CA . THR A 1 119 ? -6.829 -7.365 -4.178 1.00 97.75 119 THR A CA 1
ATOM 877 C C . THR A 1 119 ? -5.727 -6.436 -4.690 1.00 97.75 119 THR A C 1
ATOM 879 O O . THR A 1 119 ? -5.856 -5.212 -4.678 1.00 97.75 119 THR A O 1
ATOM 882 N N . VAL A 1 120 ? -4.608 -7.013 -5.138 1.00 97.81 120 VAL A N 1
ATOM 883 C CA . VAL A 1 120 ? -3.471 -6.256 -5.693 1.00 97.81 120 VAL A CA 1
ATOM 884 C C . VAL A 1 120 ? -3.606 -6.094 -7.211 1.00 97.81 120 VAL A C 1
ATOM 886 O O . VAL A 1 120 ? -3.381 -7.048 -7.968 1.00 97.81 120 VAL A O 1
ATOM 889 N N . LEU A 1 121 ? -3.906 -4.8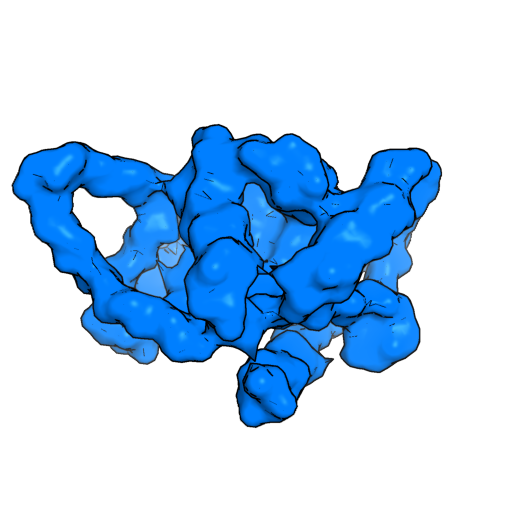69 -7.653 1.00 96.81 121 LEU A N 1
ATOM 890 C CA . LEU A 1 121 ? -4.123 -4.499 -9.057 1.00 96.81 121 LEU A CA 1
ATOM 891 C C . LEU A 1 121 ? -2.800 -4.240 -9.799 1.00 96.81 121 LEU A C 1
ATOM 893 O O . LEU A 1 121 ? -2.472 -3.101 -10.127 1.00 96.81 121 LEU A O 1
ATOM 897 N N . LEU A 1 122 ? -2.029 -5.295 -10.066 1.00 95.94 122 LEU A N 1
ATOM 898 C CA . LEU A 1 122 ? -0.794 -5.241 -10.862 1.00 95.94 122 LEU A CA 1
ATOM 899 C C . LEU A 1 122 ? -0.923 -6.074 -12.142 1.00 95.94 122 LEU A C 1
ATOM 901 O O . LEU A 1 122 ? -1.249 -7.258 -12.052 1.00 95.94 122 LEU A O 1
ATOM 905 N N . GLY A 1 123 ? -0.565 -5.485 -13.286 1.00 91.06 123 GLY A N 1
ATOM 906 C CA . GLY A 1 123 ? -0.587 -6.141 -14.595 1.00 91.06 123 GLY A CA 1
ATOM 907 C C . GLY A 1 123 ? -1.729 -5.650 -15.484 1.00 91.06 123 GLY A C 1
ATOM 908 O O . GLY A 1 123 ? -2.199 -4.520 -15.341 1.00 91.06 123 GLY A O 1
ATOM 909 N N . GLU A 1 124 ? -2.158 -6.495 -16.421 1.00 79.75 124 GLU A N 1
ATOM 910 C CA . GLU A 1 124 ? -3.269 -6.191 -17.326 1.00 79.75 124 GLU A CA 1
ATOM 911 C C . GLU A 1 124 ? -4.557 -5.915 -16.531 1.00 79.75 124 GLU A C 1
ATOM 913 O O . GLU A 1 124 ? -4.923 -6.668 -15.631 1.00 79.75 124 GLU A O 1
ATOM 918 N N . GLY A 1 125 ? -5.214 -4.785 -16.812 1.00 80.31 125 GLY A N 1
ATOM 919 C CA . GLY A 1 125 ? -6.386 -4.324 -16.056 1.00 80.31 125 GLY A CA 1
ATOM 920 C C . GLY A 1 125 ? -6.080 -3.590 -14.739 1.00 80.31 125 GLY A C 1
ATOM 921 O O . GLY A 1 125 ? -7.011 -3.094 -14.104 1.00 80.31 125 GLY A O 1
ATOM 922 N N . GLY A 1 126 ? -4.804 -3.465 -14.351 1.00 91.69 126 GLY A N 1
ATOM 923 C CA . GLY A 1 126 ? -4.344 -2.730 -13.170 1.00 91.69 126 GLY A CA 1
ATOM 924 C C . GLY A 1 126 ? -3.212 -1.746 -13.481 1.00 91.69 126 GLY A C 1
ATOM 925 O O . GLY A 1 126 ? -3.179 -1.116 -14.537 1.00 91.69 126 GLY A O 1
ATOM 926 N N . TYR A 1 127 ? -2.280 -1.588 -12.542 1.00 94.25 127 TYR A N 1
ATOM 927 C CA . TYR A 1 127 ? -1.088 -0.762 -12.722 1.00 94.25 127 TYR A CA 1
ATOM 928 C C . TYR A 1 127 ? -0.030 -1.480 -13.574 1.00 94.25 127 TYR A C 1
ATOM 930 O O . TYR A 1 127 ? 0.302 -2.639 -13.313 1.00 94.25 127 TYR A O 1
ATOM 938 N N . VAL A 1 128 ? 0.558 -0.766 -14.540 1.00 94.50 128 VAL A N 1
ATOM 939 C CA . VAL A 1 128 ? 1.685 -1.241 -15.358 1.00 94.50 128 VAL A CA 1
ATOM 940 C C . VAL A 1 128 ? 2.919 -0.366 -15.081 1.00 94.50 128 VAL A C 1
ATOM 942 O O . VAL A 1 128 ? 2.892 0.833 -15.369 1.00 94.50 128 VAL A O 1
ATOM 945 N N . PRO A 1 129 ? 4.011 -0.925 -14.520 1.00 93.31 129 PRO A N 1
ATOM 946 C CA . PRO A 1 129 ? 5.225 -0.166 -14.229 1.00 93.31 129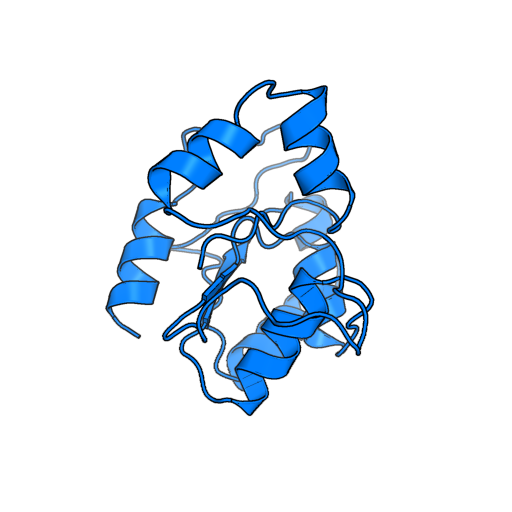 PRO A CA 1
ATOM 947 C C . PRO A 1 129 ? 5.878 0.412 -15.489 1.00 93.31 129 PRO A C 1
ATOM 949 O O . PRO A 1 129 ? 6.036 -0.277 -16.495 1.00 93.31 129 PRO A O 1
ATOM 952 N N . ARG A 1 130 ? 6.351 1.658 -15.397 1.00 92.44 130 ARG A N 1
ATOM 953 C CA . ARG A 1 130 ? 7.129 2.345 -16.446 1.00 92.44 130 ARG A CA 1
ATOM 954 C C . ARG A 1 130 ? 8.605 2.494 -16.046 1.00 92.44 130 ARG A C 1
ATOM 956 O O . ARG A 1 130 ? 8.928 2.332 -14.863 1.00 92.44 130 ARG A O 1
ATOM 963 N N . PRO A 1 131 ? 9.529 2.773 -16.986 1.00 94.50 131 PRO A N 1
ATOM 964 C CA . PRO A 1 131 ? 10.918 3.077 -16.652 1.00 94.50 131 PRO A CA 1
ATOM 965 C C . PRO A 1 131 ? 11.060 4.199 -15.608 1.00 94.50 131 PRO A C 1
ATOM 967 O O . PRO A 1 131 ? 10.164 5.037 -15.468 1.00 94.50 131 PRO A O 1
ATOM 970 N N . PRO A 1 132 ? 12.171 4.238 -14.849 1.00 91.19 132 PRO A N 1
ATOM 971 C CA . PRO A 1 132 ? 12.437 5.324 -13.908 1.00 91.19 132 PRO A CA 1
ATOM 972 C C . PRO A 1 132 ? 12.300 6.707 -14.565 1.00 91.19 132 PRO A C 1
ATOM 974 O O . PRO A 1 132 ? 12.768 6.911 -15.681 1.00 91.19 132 PRO A O 1
ATOM 977 N N . GLY A 1 133 ? 11.642 7.646 -13.878 1.00 86.75 133 GLY A N 1
ATOM 978 C CA . GLY A 1 133 ? 11.410 9.009 -14.377 1.00 86.75 133 GLY A CA 1
ATOM 979 C C . GLY A 1 133 ? 10.276 9.156 -15.399 1.00 86.75 133 GLY A C 1
ATOM 980 O O . GLY A 1 133 ? 9.910 10.277 -15.716 1.00 86.75 133 GLY A O 1
ATOM 981 N N . GLN A 1 134 ? 9.674 8.059 -15.873 1.00 87.12 134 GLN A N 1
ATOM 982 C CA . GLN A 1 134 ? 8.592 8.080 -16.870 1.00 87.12 134 GLN A CA 1
ATOM 983 C C . GLN A 1 134 ? 7.209 7.824 -16.252 1.00 87.12 134 GLN A C 1
ATOM 985 O O . GLN A 1 134 ? 6.348 7.193 -16.865 1.00 87.12 134 GLN A O 1
ATOM 990 N N . GLY A 1 135 ? 7.004 8.238 -15.000 1.00 81.44 135 GLY A N 1
ATOM 991 C CA . GLY A 1 135 ? 5.689 8.153 -14.368 1.00 81.44 135 GLY A CA 1
ATOM 992 C C . GLY A 1 135 ? 4.719 9.136 -15.020 1.00 81.44 135 GLY A C 1
ATOM 993 O O . GLY A 1 135 ? 5.088 10.281 -15.254 1.00 81.44 135 GLY A O 1
ATOM 994 N N . GLN A 1 136 ? 3.489 8.697 -15.286 1.00 81.25 136 GLN A N 1
ATOM 995 C CA . GLN A 1 136 ? 2.409 9.561 -15.761 1.00 81.25 136 GLN A CA 1
ATOM 996 C C . GLN A 1 136 ? 1.281 9.540 -14.733 1.00 81.25 136 GLN A C 1
ATOM 998 O O . GLN A 1 136 ? 0.693 8.486 -14.485 1.00 81.25 136 GLN A O 1
ATOM 1003 N N . LEU A 1 137 ? 1.033 10.681 -14.086 1.00 78.56 137 LEU A N 1
ATOM 1004 C CA . LEU A 1 137 ? 0.006 10.797 -13.046 1.00 78.56 137 LEU A CA 1
ATOM 1005 C C . LEU A 1 137 ? -1.407 10.723 -13.635 1.00 78.56 137 LEU A C 1
ATOM 1007 O O . LEU A 1 137 ? -2.263 10.068 -13.047 1.00 78.56 137 LEU A O 1
ATOM 1011 N N . ASP A 1 138 ? -1.622 11.312 -14.814 1.00 84.06 138 ASP A N 1
ATOM 1012 C CA . ASP A 1 138 ? -2.934 11.356 -15.480 1.00 84.06 138 ASP A CA 1
ATOM 1013 C C . ASP A 1 138 ? -3.415 9.975 -15.946 1.00 84.06 138 ASP A C 1
ATOM 1015 O O . ASP A 1 138 ? -4.612 9.707 -16.015 1.00 84.06 138 ASP A O 1
ATOM 1019 N N . GLU A 1 139 ? -2.481 9.065 -16.220 1.00 87.19 139 GLU A N 1
ATOM 1020 C CA . GLU A 1 139 ? -2.777 7.682 -16.604 1.00 87.19 139 GLU A CA 1
ATOM 1021 C C . GLU A 1 139 ? -2.906 6.741 -15.397 1.00 87.19 139 GLU A C 1
ATOM 1023 O O . GLU A 1 139 ? -3.101 5.533 -15.563 1.00 87.19 139 GLU A O 1
ATOM 1028 N N . TYR A 1 140 ? -2.761 7.253 -14.170 1.00 90.44 140 TYR A N 1
ATOM 1029 C CA . TYR A 1 140 ? -2.853 6.414 -12.985 1.00 90.44 140 TYR A CA 1
ATOM 1030 C C . TYR A 1 140 ? -4.289 5.874 -12.838 1.00 90.44 140 TYR A C 1
ATOM 1032 O O . TYR A 1 140 ? -5.232 6.665 -12.766 1.00 90.44 140 TYR A O 1
ATOM 1040 N N . PRO A 1 141 ? -4.500 4.543 -12.796 1.00 92.12 141 PRO A N 1
ATOM 1041 C CA . PRO A 1 141 ? -5.815 3.940 -13.038 1.00 92.12 141 PRO A CA 1
ATOM 1042 C C . PRO A 1 141 ? -6.729 3.961 -11.796 1.00 92.12 141 PRO A C 1
ATOM 1044 O O . PRO A 1 141 ? -7.178 2.925 -11.299 1.00 92.12 141 PRO A O 1
ATOM 1047 N N . TRP A 1 142 ? -7.033 5.160 -11.294 1.00 91.88 142 TRP A N 1
ATOM 1048 C CA . TRP A 1 142 ? -7.905 5.407 -10.140 1.00 91.88 142 TRP A CA 1
ATOM 1049 C C . TRP A 1 142 ? -9.289 4.773 -10.292 1.00 91.88 142 TRP A C 1
ATOM 1051 O O . TRP A 1 142 ? -9.806 4.160 -9.360 1.00 91.88 142 TRP A O 1
ATOM 1061 N N . ASN A 1 143 ? -9.878 4.869 -11.483 1.00 92.50 143 ASN A N 1
ATOM 1062 C CA . ASN A 1 143 ? -11.188 4.299 -11.789 1.00 92.50 143 ASN A CA 1
ATOM 1063 C C . ASN A 1 143 ? -11.228 2.773 -11.608 1.00 92.50 143 ASN A C 1
ATOM 1065 O O . ASN A 1 143 ? -12.226 2.243 -11.122 1.00 92.50 143 ASN A O 1
ATOM 1069 N N . ARG A 1 144 ? -10.144 2.065 -11.952 1.00 92.19 144 ARG A N 1
ATOM 1070 C CA . ARG A 1 144 ? -10.030 0.612 -11.761 1.00 92.19 144 ARG A CA 1
ATOM 1071 C C . ARG A 1 144 ? -10.004 0.257 -10.284 1.00 92.19 144 ARG A C 1
ATOM 1073 O O . ARG A 1 144 ? -10.727 -0.641 -9.871 1.00 92.19 144 ARG A O 1
ATOM 1080 N N . ALA A 1 145 ? -9.230 0.997 -9.497 1.00 92.25 145 ALA A N 1
ATOM 1081 C CA . ALA A 1 145 ? -9.169 0.822 -8.052 1.00 92.25 145 ALA A CA 1
ATOM 1082 C C . ALA A 1 145 ? -10.520 1.051 -7.364 1.00 92.25 145 ALA A C 1
ATOM 1084 O O . ALA A 1 145 ? -10.934 0.227 -6.554 1.00 92.25 145 ALA A O 1
ATOM 1085 N N . ILE A 1 146 ? -11.225 2.129 -7.717 1.00 91.94 146 ILE A N 1
ATOM 1086 C CA . ILE A 1 146 ? -12.551 2.434 -7.161 1.00 91.94 146 ILE A CA 1
ATOM 1087 C C . ILE A 1 146 ? -13.562 1.350 -7.555 1.00 91.94 146 ILE A C 1
ATOM 1089 O O . ILE A 1 146 ? -14.301 0.865 -6.704 1.00 91.94 146 ILE A O 1
ATOM 1093 N N . SER A 1 147 ? -13.557 0.929 -8.824 1.00 92.88 147 SER A N 1
ATOM 1094 C CA . SER A 1 147 ? -14.466 -0.115 -9.317 1.00 92.88 147 SER A CA 1
ATOM 1095 C C . SER A 1 147 ? -14.213 -1.464 -8.642 1.00 92.88 147 SER A C 1
ATOM 1097 O O . SER A 1 147 ? -15.160 -2.153 -8.284 1.00 92.88 147 SER A O 1
ATOM 1099 N N . ALA A 1 148 ? -12.943 -1.833 -8.443 1.00 91.81 148 ALA A N 1
ATOM 1100 C CA . ALA A 1 148 ? -12.573 -3.061 -7.747 1.00 91.81 148 ALA A CA 1
ATOM 1101 C C . ALA A 1 148 ? -12.993 -3.030 -6.273 1.00 91.81 148 ALA A C 1
ATOM 1103 O O . ALA A 1 148 ? -13.453 -4.043 -5.762 1.00 91.81 148 ALA A O 1
ATOM 1104 N N . LEU A 1 149 ? -12.869 -1.878 -5.602 1.00 90.12 149 LEU A N 1
ATOM 1105 C CA . LEU A 1 149 ? -13.266 -1.750 -4.199 1.00 90.12 149 LEU A CA 1
ATOM 1106 C C . LEU A 1 149 ? -14.786 -1.821 -4.033 1.00 90.12 149 LEU A C 1
ATOM 1108 O O . LEU A 1 149 ? -15.259 -2.399 -3.069 1.00 90.12 149 LEU A O 1
ATOM 1112 N N . ALA A 1 150 ? -15.546 -1.259 -4.974 1.00 85.75 150 ALA A N 1
ATOM 1113 C CA . ALA A 1 150 ? -17.007 -1.320 -4.953 1.00 85.75 150 ALA A CA 1
ATOM 1114 C C . ALA A 1 150 ? -17.569 -2.732 -5.213 1.00 85.75 150 ALA A C 1
ATOM 1116 O O . ALA A 1 150 ? -18.743 -2.973 -4.947 1.00 85.75 150 ALA A O 1
ATOM 1117 N N . ALA A 1 151 ? -16.757 -3.637 -5.768 1.00 80.75 151 ALA A N 1
ATOM 1118 C CA . ALA A 1 151 ? -17.139 -5.011 -6.087 1.00 80.75 151 ALA A CA 1
ATOM 1119 C C . ALA A 1 151 ? -16.663 -6.046 -5.049 1.00 80.75 151 ALA A C 1
ATOM 1121 O O . ALA A 1 151 ? -16.975 -7.226 -5.210 1.00 80.75 151 ALA A O 1
ATOM 1122 N N . ALA A 1 152 ? -15.877 -5.621 -4.055 1.00 77.50 152 ALA A N 1
ATOM 1123 C CA . ALA A 1 152 ? -15.295 -6.464 -3.012 1.00 77.50 152 ALA A CA 1
ATOM 1124 C C . ALA A 1 152 ? -16.169 -6.465 -1.752 1.00 77.50 152 ALA A C 1
ATOM 1126 O O . ALA A 1 152 ? -16.277 -7.547 -1.136 1.00 77.50 152 ALA A O 1
#

InterPro domains:
  IPR003382 Flavoprotein [PF02441] (50-113)
  IPR036551 Flavin prenyltransferase-like [G3DSA:3.40.50.1950] (19-140)
  IPR036551 Flavin prenyltransferase-like [SSF52507] (29-131)